Protein AF-A0A6G1CZ75-F1 (afdb_monomer_lite)

InterPro domains:
  IPR043141 Large ribosomal subunit protein uL10-like domain superfamily [G3DSA:3.30.70.1730] (1-58)
  IPR043141 Large ribosomal subunit protein uL10-like domain superfamily [SSF160369] (2-87)
  IPR047865 Large ribosomal subunit protein uL10, bacteria/organella [PTHR11560] (1-87)

Structure (mmCIF, N/CA/C/O backbone):
data_AF-A0A6G1CZ75-F1
#
_entry.id   AF-A0A6G1CZ75-F1
#
loop_
_atom_site.group_PDB
_atom_site.id
_atom_site.type_symbol
_atom_site.label_atom_id
_atom_site.label_alt_id
_atom_site.label_comp_id
_atom_site.label_asym_id
_atom_site.label_entity_id
_atom_site.label_seq_id
_atom_site.pdbx_PDB_ins_code
_atom_site.Cartn_x
_atom_site.Cartn_y
_atom_site.Cartn_z
_atom_site.occupancy
_atom_site.B_iso_or_equiv
_atom_site.auth_seq_id
_atom_site.auth_comp_id
_atom_site.auth_asym_id
_atom_site.auth_atom_id
_atom_site.pdbx_PDB_model_num
ATOM 1 N N . MET A 1 1 ? 12.232 -2.231 -27.785 1.00 68.81 1 MET A N 1
ATOM 2 C CA . MET A 1 1 ? 13.153 -3.085 -27.001 1.00 68.81 1 MET A CA 1
ATOM 3 C C . MET A 1 1 ? 12.566 -3.177 -25.608 1.00 68.81 1 MET A C 1
ATOM 5 O O . MET A 1 1 ? 12.175 -2.139 -25.097 1.00 68.81 1 MET A O 1
ATOM 9 N N . ASN A 1 2 ? 12.432 -4.377 -25.040 1.00 80.69 2 ASN A N 1
ATOM 10 C CA . ASN A 1 2 ? 11.657 -4.572 -23.811 1.00 80.69 2 ASN A CA 1
ATOM 11 C C . ASN A 1 2 ? 12.599 -4.785 -22.626 1.00 80.69 2 ASN A C 1
ATOM 13 O O . ASN A 1 2 ? 13.426 -5.696 -22.659 1.00 80.69 2 ASN A O 1
ATOM 17 N N . ALA A 1 3 ? 12.450 -3.963 -21.591 1.00 82.56 3 ALA A N 1
ATOM 18 C CA . ALA A 1 3 ? 13.090 -4.143 -20.295 1.00 82.56 3 ALA A CA 1
ATOM 19 C C . ALA A 1 3 ? 12.005 -4.433 -19.253 1.00 82.56 3 ALA A C 1
ATOM 21 O O . ALA A 1 3 ? 10.951 -3.802 -19.268 1.00 82.56 3 ALA A O 1
ATOM 22 N N . TRP A 1 4 ? 12.260 -5.393 -18.366 1.00 85.25 4 TRP A N 1
ATOM 23 C CA . TRP A 1 4 ? 11.305 -5.815 -17.343 1.00 85.25 4 TRP A CA 1
ATOM 24 C C . TRP A 1 4 ? 11.854 -5.522 -15.952 1.00 85.25 4 TRP A C 1
ATOM 26 O O . TRP A 1 4 ? 13.020 -5.800 -15.669 1.00 85.25 4 TRP A O 1
ATOM 36 N N . LEU A 1 5 ? 10.993 -4.993 -15.084 1.00 84.75 5 LEU A N 1
ATOM 37 C CA . LEU A 1 5 ? 11.282 -4.769 -13.674 1.00 84.75 5 LEU A CA 1
ATOM 38 C C . LEU A 1 5 ? 10.488 -5.776 -12.843 1.00 84.75 5 LEU A C 1
ATOM 40 O O . LEU A 1 5 ? 9.260 -5.752 -12.843 1.00 84.75 5 LEU A O 1
ATOM 44 N N . PHE A 1 6 ? 11.194 -6.644 -12.122 1.00 86.69 6 PHE A N 1
ATOM 45 C CA . PHE A 1 6 ? 10.580 -7.610 -11.215 1.00 86.69 6 PHE A CA 1
ATOM 46 C C . PHE A 1 6 ? 10.849 -7.197 -9.775 1.00 86.69 6 PHE A C 1
ATOM 48 O O . PHE A 1 6 ? 11.999 -7.041 -9.363 1.00 86.69 6 PHE A O 1
ATOM 55 N N . VAL A 1 7 ? 9.781 -7.034 -9.003 1.00 85.69 7 VAL A N 1
ATOM 56 C CA . VAL A 1 7 ? 9.860 -6.688 -7.585 1.00 85.69 7 VAL A CA 1
ATOM 57 C C . VAL A 1 7 ? 9.588 -7.956 -6.784 1.00 85.69 7 VAL A C 1
ATOM 59 O O . VAL A 1 7 ? 8.563 -8.602 -6.964 1.00 85.69 7 VAL A O 1
ATOM 62 N N . ARG A 1 8 ? 10.528 -8.343 -5.913 1.00 81.19 8 ARG A N 1
ATOM 63 C CA . ARG A 1 8 ? 10.376 -9.529 -5.046 1.00 81.19 8 ARG A CA 1
ATOM 64 C C . ARG A 1 8 ? 9.422 -9.283 -3.872 1.00 81.19 8 ARG A C 1
ATOM 66 O O . ARG A 1 8 ? 8.921 -10.229 -3.280 1.00 81.19 8 ARG A O 1
ATOM 73 N N . SER A 1 9 ? 9.260 -8.022 -3.481 1.00 72.75 9 SER A N 1
ATOM 74 C CA . SER A 1 9 ? 8.379 -7.605 -2.391 1.00 72.75 9 SER A CA 1
ATOM 75 C C . SER A 1 9 ? 7.004 -7.232 -2.938 1.00 72.75 9 SER A C 1
ATOM 77 O O . SER A 1 9 ? 6.911 -6.691 -4.035 1.00 72.75 9 SER A O 1
ATOM 79 N N . ASP A 1 10 ? 5.962 -7.424 -2.132 1.00 70.38 10 ASP A N 1
ATOM 80 C CA . ASP A 1 10 ? 4.589 -7.003 -2.465 1.00 70.38 10 ASP A CA 1
ATOM 81 C C . ASP A 1 10 ? 4.406 -5.472 -2.455 1.00 70.38 10 ASP A C 1
ATOM 83 O O . ASP A 1 10 ? 3.322 -4.962 -2.716 1.00 70.38 10 ASP A O 1
ATOM 87 N N . GLU A 1 11 ? 5.452 -4.715 -2.116 1.00 76.31 11 GLU A N 1
ATOM 88 C CA . GLU A 1 11 ? 5.414 -3.255 -2.095 1.00 76.31 11 GLU A CA 1
ATOM 89 C C . GLU A 1 11 ? 5.876 -2.679 -3.439 1.00 76.31 11 GLU A C 1
ATOM 91 O O . GLU A 1 11 ? 7.072 -2.567 -3.712 1.00 76.31 11 GLU A O 1
ATOM 96 N N . ILE A 1 12 ? 4.913 -2.273 -4.266 1.00 79.88 12 ILE A N 1
ATOM 97 C CA . ILE A 1 12 ? 5.153 -1.642 -5.574 1.00 79.88 12 ILE A CA 1
ATOM 98 C C . ILE A 1 12 ? 5.613 -0.180 -5.477 1.00 79.88 12 ILE A C 1
ATOM 100 O O . ILE A 1 12 ? 6.584 0.166 -6.157 1.00 79.88 12 ILE A O 1
ATOM 104 N N . PRO A 1 13 ? 4.977 0.700 -4.665 1.00 80.94 13 PRO A N 1
ATOM 105 C CA . PRO A 1 13 ? 5.305 2.127 -4.661 1.00 80.94 13 PRO A CA 1
ATOM 106 C C . PRO A 1 13 ? 6.799 2.451 -4.473 1.00 80.94 13 PRO A C 1
ATOM 108 O O . PRO A 1 13 ? 7.298 3.314 -5.199 1.00 80.94 13 PRO A O 1
ATOM 111 N N . PRO A 1 14 ? 7.552 1.786 -3.566 1.00 80.88 14 PRO A N 1
ATOM 112 C CA . PRO A 1 14 ? 8.970 2.093 -3.378 1.00 80.88 14 PRO A CA 1
ATOM 113 C C . PRO A 1 14 ? 9.852 1.656 -4.553 1.00 80.88 14 PRO A C 1
ATOM 115 O O . PRO A 1 14 ? 10.927 2.219 -4.733 1.00 80.88 14 PRO A O 1
ATOM 118 N N . ALA A 1 15 ? 9.419 0.683 -5.359 1.00 80.81 15 ALA A N 1
ATOM 119 C CA . ALA A 1 15 ? 10.145 0.272 -6.555 1.00 80.81 15 ALA A CA 1
ATOM 120 C C . ALA A 1 15 ? 9.804 1.159 -7.759 1.00 80.81 15 ALA A C 1
ATOM 122 O O . ALA A 1 15 ? 10.681 1.479 -8.549 1.00 80.81 15 ALA A O 1
ATOM 123 N N . LEU A 1 16 ? 8.546 1.578 -7.893 1.00 80.88 16 LEU A N 1
ATOM 124 C CA . LEU A 1 16 ? 8.061 2.303 -9.066 1.00 80.88 16 LEU A CA 1
ATOM 125 C C . LEU A 1 16 ? 8.445 3.793 -9.057 1.00 80.88 16 LEU A C 1
ATOM 127 O O . LEU A 1 16 ? 8.859 4.326 -10.088 1.00 80.88 16 LEU A O 1
ATOM 131 N N . ARG A 1 17 ? 8.357 4.463 -7.896 1.00 81.50 17 ARG A N 1
ATOM 132 C CA . ARG A 1 17 ? 8.627 5.911 -7.781 1.00 81.50 17 ARG A CA 1
ATOM 133 C C . ARG A 1 17 ? 10.038 6.311 -8.239 1.00 81.50 17 ARG A C 1
ATOM 135 O O . ARG A 1 17 ? 10.126 7.192 -9.092 1.00 81.50 17 ARG A O 1
ATOM 142 N N . PRO A 1 18 ? 11.127 5.648 -7.794 1.00 84.38 18 PRO A N 1
ATOM 143 C CA . PRO A 1 18 ? 12.478 6.015 -8.220 1.00 84.38 18 PRO A CA 1
ATOM 144 C C . PRO A 1 18 ? 12.689 5.890 -9.730 1.00 84.38 18 PRO A C 1
ATOM 146 O O . PRO A 1 18 ? 13.378 6.712 -10.324 1.00 84.38 18 PRO A O 1
ATOM 149 N N . TYR A 1 19 ? 12.073 4.892 -10.372 1.00 79.44 19 TYR A N 1
ATOM 150 C CA . TYR A 1 19 ? 12.168 4.732 -11.824 1.00 79.44 19 TYR A CA 1
ATOM 151 C C . TYR A 1 19 ? 11.475 5.868 -12.571 1.00 79.44 19 TYR A C 1
ATOM 153 O O . TYR A 1 19 ? 11.996 6.352 -13.575 1.00 79.44 19 TYR A O 1
ATOM 161 N N . ARG A 1 20 ? 10.319 6.316 -12.081 1.00 78.44 20 ARG A N 1
ATOM 162 C CA . ARG A 1 20 ? 9.593 7.429 -12.692 1.00 78.44 2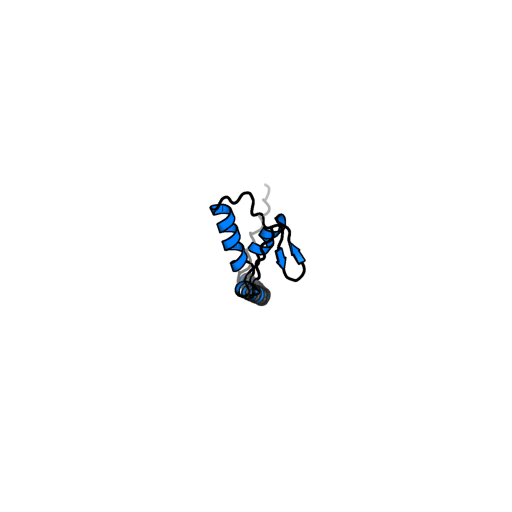0 ARG A CA 1
ATOM 163 C C . ARG A 1 20 ? 10.307 8.761 -12.482 1.00 78.44 20 ARG A C 1
ATOM 165 O O . ARG A 1 20 ? 10.361 9.574 -13.404 1.00 78.44 20 ARG A O 1
ATOM 172 N N . ASP A 1 21 ? 10.866 8.987 -11.299 1.00 82.69 21 ASP A N 1
ATOM 173 C CA . ASP A 1 21 ? 11.659 10.187 -11.029 1.00 82.69 21 ASP A CA 1
ATOM 174 C C . ASP A 1 21 ? 12.916 10.203 -11.911 1.00 82.69 21 ASP A C 1
ATOM 176 O O . ASP A 1 21 ? 13.168 11.190 -12.601 1.00 82.69 21 ASP A O 1
ATOM 180 N N . PHE A 1 22 ? 13.589 9.058 -12.057 1.00 81.19 22 PHE A N 1
ATOM 181 C CA . PHE A 1 22 ? 14.707 8.892 -12.986 1.00 81.19 22 PHE A CA 1
ATOM 182 C C . PHE A 1 22 ? 14.328 9.162 -14.456 1.00 81.19 22 PHE A C 1
ATOM 184 O O . PHE A 1 22 ? 15.101 9.781 -15.192 1.00 81.19 22 PHE A O 1
ATOM 191 N N . GLN A 1 23 ? 13.139 8.741 -14.902 1.00 77.88 23 GLN A N 1
ATOM 192 C CA . GLN A 1 23 ? 12.637 9.027 -16.255 1.00 77.88 23 GLN A CA 1
ATOM 193 C C . GLN A 1 23 ? 12.407 10.523 -16.487 1.00 77.88 23 GLN A C 1
ATOM 195 O O . GLN A 1 23 ? 12.806 11.049 -17.531 1.00 77.88 23 GLN A O 1
ATOM 200 N N . LYS A 1 24 ? 11.799 11.212 -15.512 1.00 77.44 24 LYS A N 1
ATOM 201 C CA . LYS A 1 24 ? 11.579 12.666 -15.565 1.00 77.44 24 LYS A CA 1
ATOM 202 C C . LYS A 1 24 ? 12.904 13.426 -15.599 1.00 77.44 24 LYS A C 1
ATOM 204 O O . LYS A 1 24 ? 13.066 14.330 -16.417 1.00 77.44 24 LYS A O 1
ATOM 209 N N . GLU A 1 25 ? 13.848 13.048 -14.739 1.00 78.44 25 GLU A N 1
ATOM 210 C CA . GLU A 1 25 ? 15.165 13.684 -14.627 1.00 78.44 25 GLU A CA 1
ATOM 211 C C . GLU A 1 25 ? 16.008 13.492 -15.888 1.00 78.44 25 GLU A C 1
ATOM 213 O O . GLU A 1 25 ? 16.619 14.436 -16.389 1.00 78.44 25 GLU A O 1
ATOM 218 N N . SER A 1 26 ? 15.986 12.284 -16.452 1.00 73.44 26 SER A N 1
ATOM 219 C CA . SER A 1 26 ? 16.813 11.928 -17.607 1.00 73.44 26 SER A CA 1
ATOM 220 C C . SER A 1 26 ? 16.229 12.387 -18.950 1.00 73.44 26 SER A C 1
ATOM 222 O O . SER A 1 26 ? 16.854 12.158 -19.984 1.00 73.44 26 SER A O 1
ATOM 224 N N . LYS A 1 27 ? 15.037 13.016 -18.965 1.00 66.25 27 LYS A N 1
ATOM 225 C CA . LYS A 1 27 ? 14.300 13.434 -20.179 1.00 66.25 27 LYS A CA 1
ATOM 226 C C . LYS A 1 27 ? 14.292 12.350 -21.264 1.00 66.25 27 LYS A C 1
ATOM 228 O O . LYS A 1 27 ? 14.433 12.643 -22.453 1.00 66.25 27 LYS A O 1
ATOM 233 N N . LEU A 1 28 ? 14.155 11.091 -20.851 1.00 64.06 28 LEU A N 1
ATOM 234 C CA . LEU A 1 28 ? 14.156 9.937 -21.745 1.00 64.06 28 LEU A CA 1
ATOM 235 C C . LEU A 1 28 ? 12.821 9.902 -22.497 1.00 64.06 28 LEU A C 1
ATOM 237 O O . LEU A 1 28 ? 11.937 9.128 -22.160 1.00 64.06 28 LEU A O 1
ATOM 241 N N . GLN A 1 29 ? 12.685 10.737 -23.531 1.00 56.41 29 GLN A N 1
ATOM 242 C CA . GLN A 1 29 ? 11.478 10.864 -24.363 1.00 56.41 29 GLN A CA 1
ATOM 243 C C . GLN A 1 29 ? 11.082 9.572 -25.108 1.00 56.41 29 GLN A C 1
ATOM 245 O O . GLN A 1 29 ? 10.086 9.564 -25.819 1.00 56.41 29 GLN A O 1
ATOM 250 N N . LEU A 1 30 ? 11.863 8.494 -24.973 1.00 52.31 30 LEU A N 1
ATOM 251 C CA . LEU A 1 30 ? 11.633 7.203 -25.622 1.00 52.31 30 LEU A CA 1
ATOM 252 C C . LEU A 1 30 ? 11.430 6.029 -24.651 1.00 52.31 30 LEU A C 1
ATOM 254 O O . LEU A 1 30 ? 11.226 4.910 -25.117 1.00 52.31 30 LEU A O 1
ATOM 258 N N . ASN A 1 31 ? 11.541 6.238 -23.334 1.00 60.59 31 ASN A N 1
ATOM 259 C CA . ASN A 1 31 ? 11.435 5.155 -22.354 1.00 60.59 31 ASN A CA 1
ATOM 260 C C . ASN A 1 31 ? 10.111 5.249 -21.593 1.00 60.59 31 ASN A C 1
ATOM 262 O O . ASN A 1 31 ? 10.087 5.559 -20.403 1.00 60.59 31 ASN A O 1
ATOM 266 N N . ASP A 1 32 ? 9.018 5.003 -22.312 1.00 66.25 32 ASP A N 1
ATOM 267 C CA . ASP A 1 32 ? 7.683 4.932 -21.728 1.00 66.25 32 ASP A CA 1
ATOM 268 C C . ASP A 1 32 ? 7.458 3.561 -21.084 1.00 66.25 32 ASP A C 1
ATOM 270 O O . ASP A 1 32 ? 7.603 2.514 -21.727 1.00 66.25 32 ASP A O 1
ATOM 274 N N . PHE A 1 33 ? 7.054 3.556 -19.810 1.00 69.81 33 PHE A N 1
ATOM 275 C CA . PHE A 1 33 ? 6.457 2.369 -19.200 1.00 69.81 33 PHE A CA 1
ATOM 276 C C . PHE A 1 33 ? 5.172 2.033 -19.960 1.00 69.81 33 PHE A C 1
ATOM 278 O O . PHE A 1 33 ? 4.139 2.670 -19.780 1.00 69.81 33 PHE A O 1
ATOM 285 N N . THR A 1 34 ? 5.236 1.012 -20.814 1.00 79.00 34 THR A N 1
ATOM 286 C CA . THR A 1 34 ? 4.081 0.567 -21.607 1.00 79.00 34 THR A CA 1
ATOM 287 C C . THR A 1 34 ? 2.972 -0.017 -20.725 1.00 79.00 34 THR A C 1
ATOM 289 O O . THR A 1 34 ? 1.799 0.060 -21.074 1.00 79.00 34 THR A O 1
ATOM 292 N N . GLY A 1 35 ? 3.333 -0.598 -19.578 1.00 82.75 35 GLY A N 1
ATOM 293 C CA . GLY A 1 35 ? 2.380 -1.142 -18.619 1.00 82.75 35 GLY A CA 1
ATOM 294 C C . GLY A 1 35 ? 3.058 -1.832 -17.440 1.00 82.75 35 GLY A C 1
ATOM 295 O O . GLY A 1 35 ? 4.254 -2.129 -17.475 1.00 82.75 35 GLY A O 1
ATOM 296 N N . ALA A 1 36 ? 2.283 -2.073 -16.389 1.00 86.06 36 ALA A N 1
ATOM 297 C CA . ALA A 1 36 ? 2.690 -2.827 -15.211 1.00 86.06 36 ALA A CA 1
ATOM 298 C C . ALA A 1 36 ? 1.672 -3.933 -14.931 1.00 86.06 36 ALA A C 1
ATOM 300 O O . ALA A 1 36 ? 0.486 -3.782 -15.206 1.00 86.06 36 ALA A O 1
ATOM 301 N N . VAL A 1 37 ? 2.129 -5.054 -14.379 1.00 86.31 37 VAL A N 1
ATOM 302 C CA . VAL A 1 37 ? 1.242 -6.139 -13.952 1.00 86.31 37 VAL A CA 1
ATOM 303 C C . VAL A 1 37 ? 1.344 -6.273 -12.446 1.00 86.31 37 VAL A C 1
ATOM 305 O O . VAL A 1 37 ? 2.429 -6.510 -11.918 1.00 86.31 37 VAL A O 1
ATOM 308 N N . PHE A 1 38 ? 0.212 -6.138 -11.765 1.00 85.88 38 PHE A N 1
ATOM 309 C CA . PHE A 1 38 ? 0.118 -6.322 -10.323 1.00 85.88 38 PHE A CA 1
ATOM 310 C C . PHE A 1 38 ? -1.173 -7.053 -9.962 1.00 85.88 38 PHE A C 1
ATOM 312 O O . PHE A 1 38 ? -2.206 -6.814 -10.580 1.00 85.88 38 PHE A O 1
ATOM 319 N N . GLU A 1 39 ? -1.104 -7.992 -9.013 1.00 83.06 39 GLU A N 1
ATOM 320 C CA . GLU A 1 39 ? -2.245 -8.835 -8.603 1.00 83.06 39 GLU A CA 1
ATOM 321 C C . GLU A 1 39 ? -2.983 -9.507 -9.784 1.00 83.06 39 GLU A C 1
ATOM 323 O O . GLU A 1 39 ? -4.195 -9.714 -9.767 1.00 83.06 39 GLU A O 1
ATOM 328 N N . GLY A 1 40 ? -2.246 -9.837 -10.851 1.00 82.81 40 GLY A N 1
ATOM 329 C CA . GLY A 1 40 ? -2.801 -10.443 -12.066 1.00 82.81 40 GLY A CA 1
ATOM 330 C C . GLY A 1 40 ? -3.589 -9.484 -12.968 1.00 82.81 40 GLY A C 1
ATOM 331 O O . GLY A 1 40 ? -4.158 -9.929 -13.963 1.00 82.81 40 GLY A O 1
ATOM 332 N N . ARG A 1 41 ? -3.616 -8.182 -12.663 1.00 85.44 41 ARG A N 1
ATOM 333 C CA . ARG A 1 41 ? -4.228 -7.136 -13.492 1.00 85.44 41 ARG A CA 1
ATOM 334 C C . ARG A 1 41 ? -3.158 -6.352 -14.242 1.00 85.44 41 ARG A C 1
ATOM 336 O O . ARG A 1 41 ? -2.094 -6.062 -13.697 1.00 85.44 41 ARG A O 1
ATOM 343 N N . LEU A 1 42 ? -3.451 -6.025 -15.498 1.00 86.75 42 LEU A N 1
ATOM 344 C CA . LEU A 1 42 ? -2.619 -5.158 -16.325 1.00 86.75 42 LEU A CA 1
ATOM 345 C C . LEU A 1 42 ? -3.045 -3.706 -16.103 1.00 86.75 42 LEU A C 1
ATOM 347 O O . LEU A 1 42 ? -4.209 -3.370 -16.302 1.00 86.75 42 LEU A O 1
ATOM 351 N N . TYR A 1 43 ? -2.090 -2.873 -15.718 1.00 86.12 43 TYR A N 1
ATOM 352 C CA . TYR A 1 43 ? -2.235 -1.437 -15.533 1.00 86.12 43 TYR A CA 1
ATOM 353 C C . TYR A 1 43 ? -1.534 -0.720 -16.685 1.00 86.12 43 TYR A C 1
ATOM 355 O O . TYR A 1 43 ? -0.361 -0.991 -16.970 1.00 86.12 43 TYR A O 1
ATOM 363 N N . GLY A 1 44 ? -2.267 0.159 -17.367 1.00 84.62 44 GLY A N 1
ATOM 364 C CA . GLY A 1 44 ? -1.735 0.995 -18.442 1.00 84.62 44 GLY A CA 1
ATOM 365 C C . GLY A 1 44 ? -1.063 2.266 -17.912 1.00 84.62 44 GLY A C 1
ATOM 366 O O . GLY A 1 44 ? -1.149 2.530 -16.713 1.00 84.62 44 GLY A O 1
ATOM 367 N N . PRO A 1 45 ? -0.422 3.070 -18.786 1.00 79.94 45 PRO A N 1
ATOM 368 C CA . PRO A 1 45 ? 0.279 4.317 -18.435 1.00 79.94 45 PRO A CA 1
ATOM 369 C C . PRO A 1 45 ? -0.576 5.303 -17.618 1.00 79.94 45 PRO A C 1
ATOM 371 O O . PRO A 1 45 ? -0.063 5.960 -16.711 1.00 79.94 45 PRO A O 1
ATOM 374 N N . ASP A 1 46 ? -1.882 5.349 -17.879 1.00 80.44 46 ASP A N 1
ATOM 375 C CA . ASP A 1 46 ? -2.820 6.236 -17.185 1.00 80.44 46 ASP A CA 1
ATOM 376 C C . ASP A 1 46 ? -3.110 5.789 -15.739 1.00 80.44 46 ASP A C 1
ATOM 378 O O . ASP A 1 46 ? -3.340 6.620 -14.858 1.00 80.44 46 ASP A O 1
ATOM 382 N N . ASP A 1 47 ? -3.011 4.487 -15.454 1.00 81.88 47 ASP A N 1
ATOM 383 C CA . ASP A 1 47 ? -3.334 3.909 -14.145 1.00 81.88 47 ASP A CA 1
ATOM 384 C C . ASP A 1 47 ? -2.127 3.858 -13.188 1.00 81.88 47 ASP A C 1
ATOM 386 O O . ASP A 1 47 ? -2.251 3.468 -12.025 1.00 81.88 47 ASP A O 1
ATOM 390 N N . PHE A 1 48 ? -0.935 4.289 -13.618 1.00 78.56 48 PHE A N 1
ATOM 391 C CA . PHE A 1 48 ? 0.263 4.267 -12.763 1.00 78.56 48 PHE A CA 1
ATOM 392 C C . PHE A 1 48 ? 0.149 5.189 -11.547 1.00 78.56 48 PHE A C 1
ATOM 394 O O . PHE A 1 48 ? 0.729 4.900 -10.500 1.00 78.56 48 PHE A O 1
ATOM 401 N N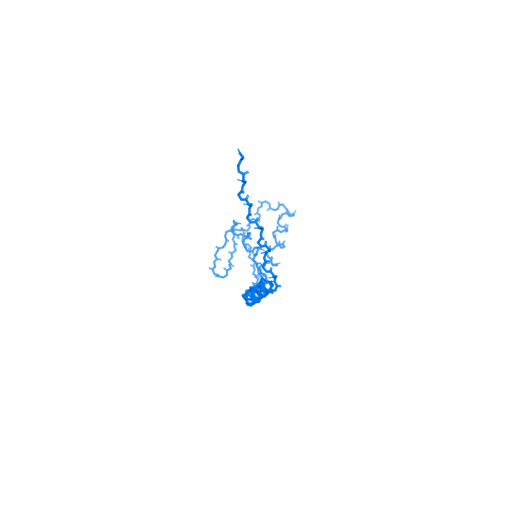 . ALA A 1 49 ? -0.639 6.265 -11.635 1.00 78.88 49 ALA A N 1
ATOM 402 C CA . ALA A 1 49 ? -0.935 7.111 -10.479 1.00 78.88 49 ALA A CA 1
ATOM 403 C C . ALA A 1 49 ? -1.641 6.324 -9.353 1.00 78.88 49 ALA A C 1
ATOM 405 O O . ALA 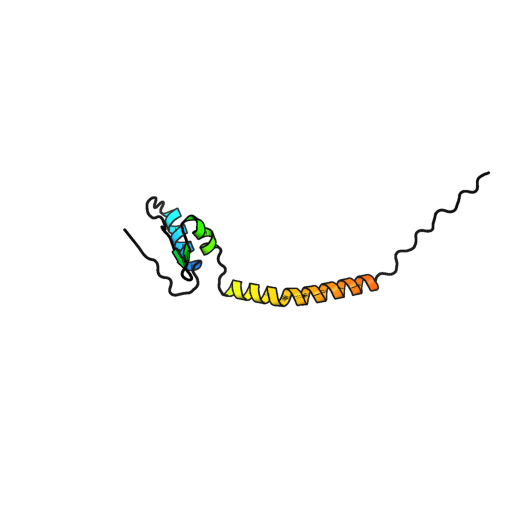A 1 49 ? -1.434 6.598 -8.166 1.00 78.88 49 ALA A O 1
ATOM 406 N N . GLN A 1 50 ? -2.430 5.305 -9.705 1.00 81.81 50 GLN A N 1
ATOM 407 C CA . GLN A 1 50 ? -3.072 4.413 -8.743 1.00 81.81 50 GLN A CA 1
ATOM 408 C C . GLN A 1 50 ? -2.050 3.487 -8.071 1.00 81.81 50 GLN A C 1
ATOM 410 O O . GLN A 1 50 ? -2.071 3.326 -6.853 1.00 81.81 50 GLN A O 1
ATOM 415 N N . LEU A 1 51 ? -1.109 2.935 -8.842 1.00 80.50 51 LEU A N 1
ATOM 416 C CA . LEU A 1 51 ? -0.030 2.095 -8.308 1.00 80.50 51 LEU A CA 1
ATOM 417 C C . LEU A 1 51 ? 0.931 2.880 -7.400 1.00 80.50 51 LEU A C 1
ATOM 419 O O . LEU A 1 51 ? 1.456 2.335 -6.433 1.00 80.50 51 LEU A O 1
ATOM 423 N N . GLU A 1 52 ? 1.144 4.170 -7.667 1.00 80.62 52 GLU A N 1
ATOM 424 C CA . GLU A 1 52 ? 1.999 5.039 -6.846 1.00 80.62 52 GLU A CA 1
ATOM 425 C C . GLU A 1 52 ? 1.345 5.518 -5.551 1.00 80.62 52 GLU A C 1
ATOM 427 O O . GLU A 1 52 ? 2.046 5.758 -4.560 1.00 80.62 52 GLU A O 1
ATOM 432 N N . SER A 1 53 ? 0.026 5.705 -5.570 1.00 82.56 53 SER A N 1
ATOM 433 C CA . SER A 1 53 ? -0.766 6.108 -4.404 1.00 82.56 53 SER A CA 1
ATOM 434 C C . SER A 1 53 ? -1.161 4.926 -3.521 1.00 82.56 53 SER A C 1
ATOM 436 O O . SER A 1 53 ? -1.733 5.133 -2.450 1.00 82.56 53 SER A O 1
ATOM 438 N N . MET A 1 54 ? -0.824 3.700 -3.932 1.00 82.44 54 MET A N 1
ATOM 439 C CA . MET A 1 54 ? -1.115 2.504 -3.161 1.00 82.44 54 MET A CA 1
ATOM 440 C C . MET A 1 54 ? -0.430 2.575 -1.783 1.00 82.44 54 MET A C 1
ATOM 442 O O . MET A 1 54 ? 0.766 2.880 -1.700 1.00 82.44 54 MET A O 1
ATOM 446 N N . PRO A 1 55 ? -1.165 2.331 -0.684 1.00 81.38 55 PRO A N 1
ATOM 447 C CA . PRO A 1 55 ? -0.594 2.387 0.652 1.00 81.38 55 PRO A CA 1
ATOM 448 C C . PRO A 1 55 ? 0.405 1.247 0.864 1.00 81.38 55 PRO A C 1
ATOM 450 O O . PRO A 1 55 ? 0.257 0.147 0.335 1.00 81.38 55 PRO A O 1
ATOM 453 N N . THR A 1 56 ? 1.421 1.489 1.692 1.00 82.75 56 THR A N 1
ATOM 454 C CA . THR A 1 56 ? 2.326 0.420 2.140 1.00 82.75 56 THR A CA 1
ATOM 455 C C . THR A 1 56 ? 1.595 -0.554 3.067 1.00 82.75 56 THR A C 1
ATOM 457 O O . THR A 1 56 ? 0.508 -0.257 3.583 1.00 82.75 56 THR A O 1
ATOM 460 N N . ARG A 1 57 ? 2.199 -1.717 3.352 1.00 81.56 57 ARG A N 1
ATOM 461 C CA . ARG A 1 57 ? 1.608 -2.687 4.293 1.00 81.56 57 ARG A CA 1
ATOM 462 C C . ARG A 1 57 ? 1.343 -2.071 5.664 1.00 81.56 57 ARG A C 1
ATOM 464 O O . ARG A 1 57 ? 0.278 -2.271 6.238 1.00 81.56 57 ARG A O 1
ATOM 471 N N . VAL A 1 58 ? 2.286 -1.271 6.160 1.00 84.62 58 VAL A N 1
ATOM 472 C CA . VAL A 1 58 ? 2.162 -0.593 7.458 1.00 84.62 58 VAL A CA 1
ATOM 473 C C . VAL A 1 58 ? 0.981 0.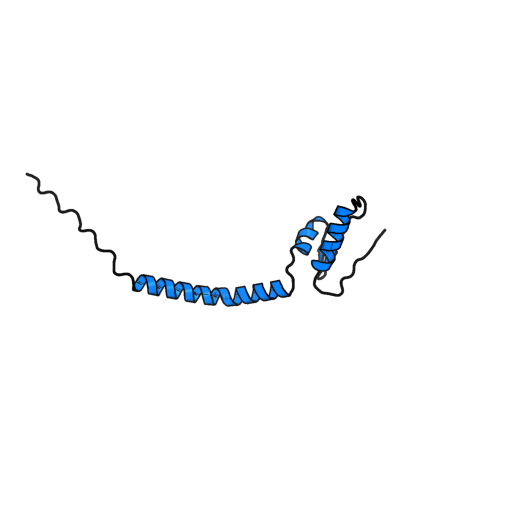379 7.465 1.00 84.62 58 VAL A C 1
ATOM 475 O O . VAL A 1 58 ? 0.180 0.351 8.397 1.00 84.62 58 VAL A O 1
ATOM 478 N N . GLN A 1 59 ? 0.829 1.189 6.414 1.00 84.62 59 GLN A N 1
ATOM 479 C CA . GLN A 1 59 ? -0.295 2.124 6.301 1.00 84.62 59 GLN A CA 1
ATOM 480 C C . GLN A 1 59 ? -1.635 1.392 6.188 1.00 84.62 59 GLN A C 1
ATOM 482 O O . GLN A 1 59 ? -2.620 1.809 6.794 1.00 84.62 59 GLN A O 1
ATOM 487 N N . SER A 1 60 ? -1.664 0.264 5.478 1.00 86.06 60 SER A N 1
ATOM 488 C CA . SER A 1 60 ? -2.860 -0.576 5.364 1.00 86.06 60 SER A CA 1
ATOM 489 C C . SER A 1 60 ? -3.285 -1.140 6.725 1.00 86.06 60 SER A C 1
ATOM 491 O O . SER A 1 60 ? -4.460 -1.072 7.083 1.00 86.06 60 SER A O 1
ATOM 493 N N . TYR A 1 61 ? -2.337 -1.623 7.537 1.00 87.69 61 TYR A N 1
ATOM 494 C CA . TYR A 1 61 ? -2.638 -2.088 8.895 1.00 87.69 61 TYR A CA 1
ATOM 495 C C . TYR A 1 61 ? -3.112 -0.961 9.818 1.00 87.69 61 TYR A C 1
ATOM 497 O O . TYR A 1 61 ? -4.049 -1.159 10.589 1.00 87.69 61 TYR A O 1
ATOM 505 N N . GLN A 1 62 ? -2.515 0.228 9.720 1.00 90.12 62 GLN A N 1
ATOM 506 C CA . GLN A 1 62 ? -2.963 1.404 10.471 1.00 90.12 62 GLN A CA 1
ATOM 507 C C . GLN A 1 62 ? -4.390 1.811 10.091 1.00 90.12 62 GLN A C 1
ATOM 509 O O . GLN A 1 62 ? -5.199 2.099 10.971 1.00 90.12 62 GLN A O 1
ATOM 514 N N . TYR A 1 63 ? -4.719 1.787 8.797 1.00 89.12 63 TYR A N 1
ATOM 515 C CA . TYR A 1 63 ? -6.066 2.073 8.315 1.00 89.12 63 TYR A CA 1
ATOM 516 C C . TYR A 1 63 ? -7.092 1.068 8.852 1.00 89.12 63 TYR A C 1
ATOM 518 O O . TYR A 1 63 ? -8.139 1.473 9.359 1.00 89.12 63 TYR A O 1
ATOM 526 N N . LEU A 1 64 ? -6.779 -0.231 8.812 1.00 89.88 64 LEU A N 1
ATOM 527 C CA . LEU A 1 64 ? -7.647 -1.277 9.360 1.00 89.88 64 LEU A CA 1
ATOM 528 C C . LEU A 1 64 ? -7.858 -1.117 10.869 1.00 89.88 64 LEU A C 1
ATOM 530 O O . LEU A 1 64 ? -8.988 -1.222 11.346 1.00 89.88 64 LEU A O 1
ATOM 534 N N . LEU A 1 65 ? -6.795 -0.809 11.616 1.00 91.12 65 LEU A N 1
ATOM 535 C CA . LEU A 1 65 ? -6.894 -0.544 13.049 1.00 91.12 65 LEU A CA 1
ATOM 536 C C . LEU A 1 65 ? -7.768 0.687 13.331 1.00 91.12 65 LEU A C 1
ATOM 538 O O . LEU A 1 65 ? -8.621 0.646 14.216 1.00 91.12 65 LEU A O 1
ATOM 542 N N . GLY A 1 66 ? -7.614 1.748 12.536 1.00 91.12 66 GLY A N 1
ATOM 543 C CA . GLY A 1 66 ? -8.475 2.925 12.587 1.00 91.12 66 GLY A CA 1
ATOM 544 C C . GLY A 1 66 ? -9.941 2.572 12.339 1.00 91.12 66 GLY A C 1
ATOM 545 O O . GLY A 1 66 ? -10.800 2.945 13.132 1.00 91.12 66 GLY A O 1
ATOM 546 N N . CYS A 1 67 ? -10.239 1.782 11.305 1.00 91.19 67 CYS A N 1
ATOM 547 C CA . CYS A 1 67 ? -11.603 1.333 11.007 1.00 91.19 67 CYS A CA 1
ATOM 548 C C . CYS A 1 67 ? -12.219 0.510 12.147 1.00 91.19 67 CYS A C 1
ATOM 550 O O . CYS A 1 67 ? -13.420 0.602 12.382 1.00 91.19 67 CYS A O 1
ATOM 552 N N . LEU A 1 68 ? -11.407 -0.259 12.875 1.00 91.56 68 LEU A N 1
ATOM 553 C CA . LEU A 1 68 ? -11.861 -1.019 14.037 1.00 91.56 68 LEU A CA 1
ATOM 554 C C . LEU A 1 68 ? -12.114 -0.118 15.259 1.00 91.56 68 LEU A C 1
ATOM 556 O O . LEU A 1 68 ? -13.061 -0.333 16.013 1.00 91.56 68 LEU A O 1
ATOM 560 N N . GLN A 1 69 ? -11.276 0.902 15.458 1.00 92.06 69 GLN A N 1
ATOM 561 C CA . GLN A 1 69 ? -11.353 1.807 16.604 1.00 92.06 69 GLN A CA 1
ATOM 562 C C . GLN A 1 69 ? -12.445 2.882 16.449 1.00 92.06 69 GLN A C 1
ATOM 564 O O . GLN A 1 69 ? -13.070 3.272 17.436 1.00 92.06 69 GLN A O 1
ATOM 569 N N . MET A 1 70 ? -12.698 3.358 15.228 1.00 91.00 70 MET A N 1
ATOM 570 C CA . MET A 1 70 ? -13.624 4.465 14.952 1.00 91.00 70 MET A CA 1
ATOM 571 C C . MET A 1 70 ? -15.056 4.235 15.471 1.00 91.00 70 MET A C 1
ATOM 573 O O . MET A 1 70 ? -15.591 5.142 16.112 1.00 91.00 70 MET A O 1
ATOM 577 N N . PRO A 1 71 ? -15.684 3.054 15.294 1.00 92.44 71 PRO A N 1
ATOM 578 C CA . PRO A 1 71 ? -17.012 2.790 15.846 1.00 92.44 71 PRO A CA 1
ATOM 579 C C . PRO A 1 71 ? -17.045 2.875 17.376 1.00 92.44 71 PRO A C 1
ATOM 581 O O . PRO A 1 71 ? -17.959 3.473 17.940 1.00 92.44 71 PRO A O 1
ATOM 584 N N . ALA A 1 72 ? -16.025 2.341 18.057 1.00 90.94 72 ALA A N 1
ATOM 585 C CA . ALA A 1 72 ? -15.941 2.388 19.516 1.00 90.94 72 ALA A CA 1
ATOM 586 C C . ALA A 1 72 ? -15.813 3.831 20.032 1.00 90.94 72 ALA A C 1
ATOM 588 O O . ALA A 1 72 ? -16.486 4.220 20.988 1.00 90.94 72 ALA A O 1
ATOM 589 N N . VAL A 1 73 ? -14.993 4.649 19.364 1.00 92.19 73 VAL A N 1
ATOM 590 C CA . VAL A 1 73 ? -14.849 6.077 19.682 1.00 92.19 73 VAL A CA 1
ATOM 591 C C . VAL A 1 73 ? -16.146 6.839 19.404 1.00 92.19 73 VAL A C 1
ATOM 593 O O . VAL A 1 73 ? -16.543 7.665 20.221 1.00 92.19 73 VAL A O 1
ATOM 596 N N . SER A 1 74 ? -16.838 6.538 18.303 1.00 92.50 74 SER A N 1
ATOM 597 C CA . SER A 1 74 ? -18.115 7.166 17.947 1.00 92.50 74 SER A CA 1
ATOM 598 C C . SER A 1 74 ? -19.197 6.918 19.003 1.00 92.50 74 SER A C 1
ATOM 600 O O . SER A 1 74 ? -19.867 7.861 19.425 1.00 92.50 74 SER A O 1
ATOM 602 N N . VAL A 1 75 ? -19.316 5.684 19.504 1.00 93.12 75 VAL A N 1
ATOM 603 C CA . VAL A 1 75 ? -20.266 5.350 20.578 1.00 93.12 75 VAL A CA 1
ATOM 604 C C . VAL A 1 75 ? -19.931 6.107 21.863 1.00 93.12 75 VAL A C 1
ATOM 606 O O . VAL A 1 75 ? -20.814 6.707 22.474 1.00 93.12 75 VAL A O 1
ATOM 609 N N . LEU A 1 76 ? -18.659 6.132 22.265 1.00 93.06 76 LEU A N 1
ATOM 610 C CA . LEU A 1 76 ? -18.235 6.878 23.452 1.00 93.06 76 LEU A CA 1
ATOM 611 C C . LEU A 1 76 ? -18.483 8.383 23.308 1.00 93.06 76 LEU A C 1
ATOM 613 O O . LEU A 1 76 ? -18.921 9.020 24.265 1.00 93.06 76 LEU A O 1
ATOM 617 N N . ALA A 1 77 ? -18.239 8.950 22.127 1.00 92.62 77 ALA A N 1
ATOM 618 C CA . ALA A 1 77 ? -18.514 10.353 21.843 1.00 92.62 77 ALA A CA 1
ATOM 619 C C . ALA A 1 77 ? -20.015 10.665 21.948 1.00 92.62 77 ALA A C 1
ATOM 621 O O . ALA A 1 77 ? -20.389 11.641 22.594 1.00 92.62 77 ALA A O 1
ATOM 622 N N . ALA A 1 78 ? -20.876 9.804 21.397 1.00 94.19 78 ALA A N 1
ATOM 623 C CA . ALA A 1 78 ? -22.326 9.955 21.504 1.00 94.19 78 ALA A CA 1
ATOM 624 C C . ALA A 1 78 ? -22.816 9.871 22.962 1.00 94.19 78 ALA A C 1
ATOM 626 O O . ALA A 1 78 ? -23.659 10.665 23.383 1.00 94.19 78 ALA A O 1
ATOM 627 N N . LEU A 1 79 ? -22.261 8.950 23.757 1.00 92.19 79 LEU A N 1
ATOM 628 C CA . LEU A 1 79 ? -22.591 8.824 25.180 1.00 92.19 79 LEU A CA 1
ATOM 629 C C . LEU A 1 79 ? -22.149 10.049 25.992 1.00 92.19 79 LEU A C 1
ATOM 631 O O . LEU A 1 79 ? -22.922 10.538 26.816 1.00 92.19 79 LEU A O 1
ATOM 635 N N . ARG A 1 80 ? -20.943 10.575 25.739 1.00 92.00 80 ARG A N 1
ATOM 636 C CA . ARG A 1 80 ? -20.449 11.802 26.389 1.00 92.00 80 ARG A CA 1
ATOM 637 C C . ARG A 1 80 ? -21.304 13.014 26.036 1.00 92.00 80 ARG A C 1
ATOM 639 O O . ARG A 1 80 ? -21.760 13.702 26.942 1.00 92.00 80 ARG A O 1
ATOM 646 N N . ALA A 1 81 ? -21.619 13.202 24.754 1.00 92.00 81 ALA A N 1
ATOM 647 C CA . ALA A 1 81 ? -22.499 14.280 24.309 1.00 92.00 81 ALA A CA 1
ATOM 648 C C . ALA A 1 81 ? -23.879 14.213 24.992 1.00 92.00 81 ALA A C 1
ATOM 650 O O . ALA A 1 81 ? -24.455 15.235 25.363 1.00 92.00 81 ALA A O 1
ATOM 651 N N . ARG A 1 82 ? -24.408 13.001 25.221 1.00 89.69 82 ARG A N 1
ATOM 652 C CA . ARG A 1 82 ? -25.664 12.817 25.958 1.00 89.69 82 ARG A CA 1
ATOM 653 C C . ARG A 1 82 ? -25.536 13.155 27.444 1.00 89.69 82 ARG A C 1
ATOM 655 O O . ARG A 1 82 ? -26.461 13.751 27.989 1.00 89.69 82 ARG A O 1
ATOM 662 N N . GLN A 1 83 ? -24.435 12.777 28.095 1.00 89.94 83 GLN A N 1
ATOM 663 C CA . GLN A 1 83 ? -24.174 13.143 29.492 1.00 89.94 83 GLN A CA 1
ATOM 664 C C . GLN A 1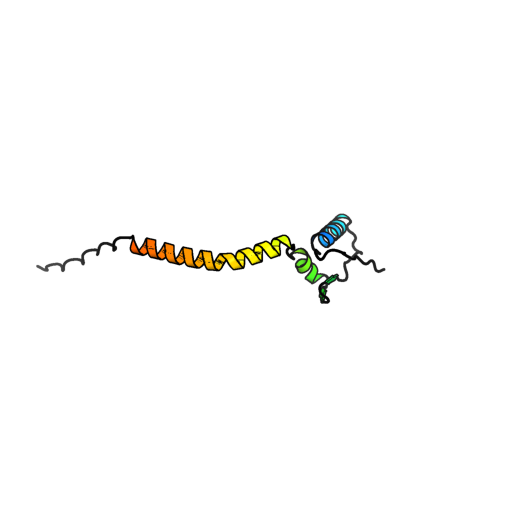 83 ? -24.069 14.658 29.671 1.00 89.94 83 GLN A C 1
ATOM 666 O O . GLN A 1 83 ? -24.685 15.196 30.584 1.00 89.94 83 GLN A O 1
ATOM 671 N N . GLU A 1 84 ? -23.350 15.342 28.784 1.00 87.44 84 GLU A N 1
ATOM 672 C CA . GLU A 1 84 ? -23.216 16.802 28.806 1.00 87.44 84 GLU A CA 1
ATOM 673 C C . GLU A 1 84 ? -24.577 17.491 28.626 1.00 87.44 84 GLU A C 1
ATOM 675 O O . GLU A 1 84 ? -24.926 18.379 29.399 1.00 87.44 84 GLU A O 1
ATOM 680 N N . ALA A 1 85 ? -25.405 17.014 27.690 1.00 84.62 85 ALA A N 1
ATOM 681 C CA . ALA A 1 85 ? -26.758 17.537 27.489 1.00 84.62 85 ALA A CA 1
ATOM 682 C C . ALA A 1 85 ? -27.689 17.333 28.702 1.00 84.62 85 ALA A C 1
ATOM 684 O O . ALA A 1 85 ? -28.587 18.138 28.921 1.00 84.62 85 ALA A O 1
ATOM 685 N N . LEU A 1 86 ? -27.500 16.261 29.480 1.00 80.12 86 LEU A N 1
ATOM 686 C CA . LEU A 1 86 ? -28.258 15.996 30.712 1.00 80.12 86 LEU A CA 1
ATOM 687 C C . LEU A 1 86 ? -27.737 16.795 31.916 1.00 80.12 86 LEU A C 1
ATOM 689 O O . LEU A 1 86 ? -28.487 17.024 32.861 1.00 80.12 86 LEU A O 1
ATOM 693 N N . ALA A 1 87 ? -26.462 17.188 31.902 1.00 76.88 87 ALA A N 1
ATOM 694 C CA . ALA A 1 87 ? -25.842 17.996 32.948 1.00 76.88 87 ALA A CA 1
ATOM 695 C C . ALA A 1 87 ? -26.151 19.499 32.805 1.00 76.88 87 ALA A C 1
ATOM 697 O O . ALA A 1 87 ? -25.994 20.248 33.770 1.00 76.88 87 ALA A O 1
ATOM 698 N N . GLN A 1 88 ? -26.605 19.941 31.627 1.00 64.00 88 GLN A N 1
ATOM 699 C CA . GLN A 1 88 ? -27.048 21.313 31.395 1.00 64.00 88 GLN A CA 1
ATOM 700 C C . GLN A 1 88 ? -28.429 21.536 32.056 1.00 64.00 88 GLN A C 1
ATOM 702 O O .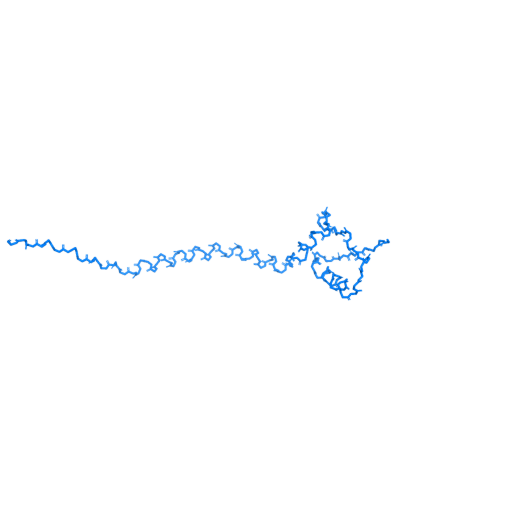 GLN A 1 88 ? -29.376 20.818 31.725 1.00 64.00 88 GLN A O 1
ATOM 707 N N . PRO A 1 89 ? -28.594 22.510 32.975 1.00 61.94 89 PRO A N 1
ATOM 708 C CA . PRO A 1 89 ? -29.916 22.856 33.499 1.00 61.94 89 PRO A CA 1
ATOM 709 C C . PRO A 1 89 ? -30.830 23.352 32.361 1.00 61.94 89 PRO A C 1
ATOM 711 O O . PRO A 1 89 ? -30.318 23.890 31.372 1.00 61.94 89 PRO A O 1
ATOM 714 N N . PRO A 1 90 ? -32.165 23.170 32.463 1.00 60.88 90 PRO A N 1
ATOM 715 C CA . PRO A 1 90 ? -33.085 23.580 31.406 1.00 60.88 90 PRO A CA 1
ATOM 716 C C . PRO A 1 90 ? -32.902 25.072 31.087 1.00 60.88 90 PRO A C 1
ATOM 718 O O . PRO A 1 90 ? -32.666 25.859 32.011 1.00 60.88 90 PRO A O 1
ATOM 721 N N . PRO A 1 91 ? -32.992 25.478 29.804 1.00 60.00 91 PRO A N 1
ATOM 722 C CA . PRO A 1 91 ? -32.984 26.891 29.459 1.00 60.00 91 PRO A CA 1
ATOM 723 C C . PRO A 1 91 ? -34.137 27.565 30.206 1.00 60.00 91 PRO A C 1
ATOM 725 O O . PRO A 1 91 ? -35.256 27.051 30.206 1.00 60.00 91 PRO A O 1
ATOM 728 N N . ALA A 1 92 ? -33.843 28.671 30.891 1.00 54.16 92 ALA A N 1
ATOM 729 C CA . ALA A 1 92 ? -34.861 29.454 31.574 1.00 54.16 92 ALA A CA 1
ATOM 730 C C . ALA A 1 92 ? -35.944 29.840 30.556 1.00 54.16 92 ALA A C 1
ATOM 732 O O . ALA A 1 92 ? -35.626 30.449 29.534 1.00 54.16 92 ALA A O 1
ATOM 733 N N . GLU A 1 93 ? -37.196 29.453 30.816 1.00 50.41 93 GLU A N 1
ATOM 734 C CA . GLU A 1 93 ? -38.351 29.964 30.080 1.00 50.41 93 GLU A CA 1
ATOM 735 C C . GLU A 1 93 ? -38.310 31.494 30.144 1.00 50.41 93 GLU A C 1
ATOM 737 O O . GLU A 1 93 ? -38.433 32.085 31.219 1.00 50.41 93 GLU A O 1
ATOM 742 N N . GLU A 1 94 ? -38.104 32.142 28.996 1.00 51.97 94 GLU A N 1
ATOM 743 C CA . GLU A 1 94 ? -38.378 33.568 28.869 1.00 51.97 94 GLU A CA 1
ATOM 744 C C . GLU A 1 94 ? -39.865 33.784 29.190 1.00 51.97 94 GLU A C 1
ATOM 746 O O . GLU A 1 94 ? -40.723 33.138 28.578 1.00 51.97 94 GLU A O 1
ATOM 751 N N . PRO A 1 95 ? -40.207 34.648 30.161 1.00 46.72 95 PRO A N 1
ATOM 752 C CA . PRO A 1 95 ? -41.594 34.856 30.530 1.00 46.72 95 PRO A CA 1
ATOM 753 C C . PRO A 1 95 ? -42.346 35.466 29.344 1.00 46.72 95 PRO A C 1
ATOM 755 O O . PRO A 1 95 ? -41.925 36.475 28.775 1.00 46.72 95 PRO A O 1
ATOM 758 N N . ALA A 1 96 ? -43.471 34.844 28.983 1.00 54.19 96 ALA A N 1
ATOM 759 C CA . ALA A 1 96 ? -44.384 35.342 27.963 1.00 54.19 96 ALA A CA 1
ATOM 760 C C . ALA A 1 96 ? -44.738 36.821 28.230 1.00 54.19 96 ALA A C 1
ATOM 762 O O . ALA A 1 96 ? -45.023 37.177 29.380 1.00 54.19 96 ALA A O 1
ATOM 763 N N . PRO A 1 97 ? -44.740 37.696 27.207 1.00 51.97 97 PRO A N 1
ATOM 764 C CA . PRO A 1 97 ? -45.064 39.101 27.405 1.00 51.97 97 PRO A CA 1
ATOM 765 C C . PRO A 1 97 ? -46.511 39.228 27.900 1.00 51.97 97 PRO A C 1
ATOM 767 O O . PRO A 1 97 ? -47.443 38.708 27.285 1.00 51.97 97 PRO A O 1
ATOM 770 N N . ALA A 1 98 ? -46.684 39.897 29.043 1.00 55.94 98 ALA A N 1
ATOM 771 C CA . ALA A 1 98 ? -47.986 40.160 29.644 1.00 55.94 98 ALA A CA 1
ATOM 772 C C . ALA A 1 98 ? -48.897 40.922 28.659 1.00 55.94 98 ALA A C 1
ATOM 774 O O . ALA A 1 98 ? -48.414 41.824 27.966 1.00 55.94 98 ALA A O 1
ATOM 775 N N . PRO A 1 99 ? -50.203 40.603 28.587 1.00 52.94 99 PRO A N 1
ATOM 776 C CA . PRO A 1 99 ? -51.112 41.312 27.700 1.00 52.94 99 PRO A CA 1
ATOM 777 C C . PRO A 1 99 ? -51.223 42.771 28.155 1.00 52.94 99 PRO A C 1
ATOM 779 O O . PRO A 1 99 ? -51.486 43.053 29.325 1.00 52.94 99 PRO A O 1
ATOM 782 N N . ALA A 1 100 ? -50.988 43.697 27.225 1.00 50.62 100 ALA A N 1
ATOM 783 C CA . ALA A 1 100 ? -51.151 45.124 27.454 1.00 50.62 100 ALA A CA 1
ATOM 784 C C . ALA A 1 100 ? -52.604 45.416 27.862 1.00 50.62 100 ALA A C 1
ATOM 786 O O . ALA A 1 100 ? -53.540 45.098 27.129 1.00 50.62 100 ALA A O 1
ATOM 787 N N . ALA A 1 101 ? -52.784 46.000 29.047 1.00 46.97 101 ALA A N 1
ATOM 788 C CA . ALA A 1 101 ? -54.057 46.552 29.479 1.00 46.97 101 ALA A CA 1
ATOM 789 C C . ALA A 1 101 ? -54.327 47.835 28.680 1.00 46.97 101 ALA A C 1
ATOM 791 O O . ALA A 1 101 ? -53.646 48.844 28.875 1.00 46.97 101 ALA A O 1
ATOM 792 N N . ASP A 1 102 ? -55.287 47.757 27.760 1.00 48.28 102 ASP A N 1
ATOM 793 C CA . ASP A 1 102 ? -55.806 48.897 27.007 1.00 48.28 102 ASP A CA 1
ATOM 794 C C . ASP A 1 102 ? -56.676 49.781 27.917 1.00 48.28 102 ASP A C 1
ATOM 796 O O . ASP A 1 102 ? -57.313 49.289 28.856 1.00 48.28 102 ASP A O 1
ATOM 800 N N . LYS A 1 103 ? -56.646 51.089 27.667 1.00 40.38 103 LYS A N 1
ATOM 801 C CA . LYS A 1 103 ? -57.214 52.146 28.514 1.00 40.38 103 LYS A CA 1
ATOM 802 C C . LYS A 1 103 ? -58.386 52.832 27.827 1.00 40.38 103 LYS A C 1
ATOM 804 O O . LYS A 1 103 ? -58.290 53.048 26.602 1.00 40.38 103 LYS A O 1
#

Foldseek 3Di:
DDDDDDDPDLQQQVVPVVVVVVCVVVVPVPDDPQWDAHPNDIGGSVCVVVSNPDDDPVVVVVVVVCVVVVVVVVVVVVVVVVVVVVPDDDDPPDDDDDDDDDD

Organism: NCBI:txid110450

Secondary structure (DSSP, 8-state):
-------SSS--HHHHHHHHHHHHHTT-TT-----EEETTEEE-GGGHHHHHHPPPHHHHHHHHHHHHHHHHHHHHHHHHHHHHHHHSPPPP-PPPPPPP---

Sequence (103 aa):
MNAWLFVRSDEIPPALRPYRDFQKESKLQLNDFTGAVFEGRLYGPDDFAQLESMPTRVQSYQYLLGCLQMPAVSVLAALRARQEALAQPPPAEEPAPAPAADK

Radius of gyration: 30.19 Å; chains: 1; bounding box: 74×63×60 Å

pLDDT: mean 77.95, std 13.25, range [40.38, 94.19]